Protein AF-A0A804QC89-F1 (afdb_monomer)

Structure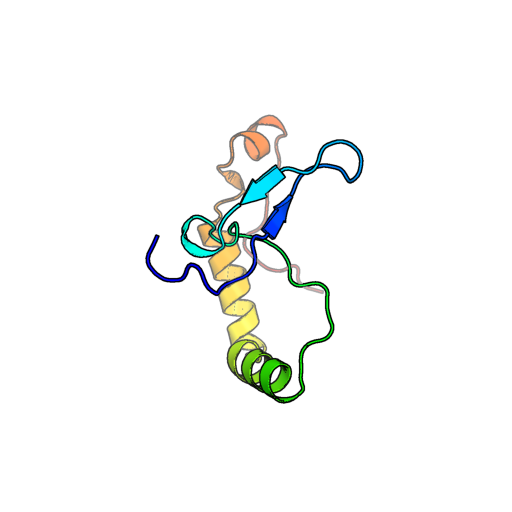 (mmCIF, N/CA/C/O backbone):
data_AF-A0A804QC89-F1
#
_entry.id   AF-A0A804QC89-F1
#
loop_
_atom_site.group_PDB
_atom_site.id
_atom_site.type_symbol
_atom_site.label_atom_id
_atom_site.l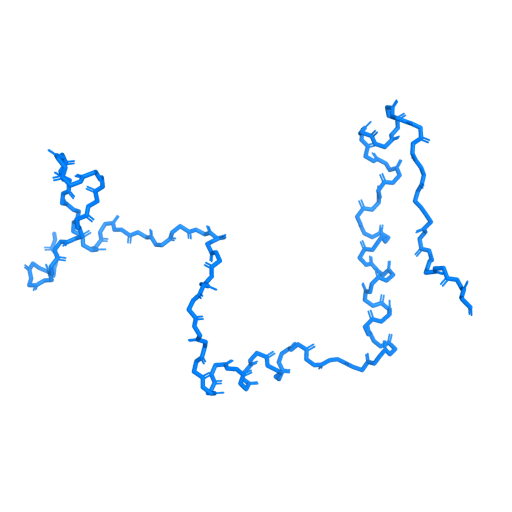abel_alt_id
_atom_site.label_comp_id
_atom_site.label_asym_id
_atom_site.label_entity_id
_atom_site.label_seq_id
_atom_site.pdbx_PDB_ins_code
_atom_site.Cartn_x
_atom_site.Cartn_y
_atom_site.Cartn_z
_atom_site.occupancy
_atom_site.B_iso_or_equiv
_atom_site.auth_seq_id
_atom_site.auth_comp_id
_atom_site.auth_asym_id
_atom_site.auth_atom_id
_atom_site.pdbx_PDB_model_num
ATOM 1 N N . MET A 1 1 ? -20.175 14.061 23.101 1.00 67.06 1 MET A N 1
ATOM 2 C CA . MET A 1 1 ? -20.088 12.635 22.746 1.00 67.06 1 MET A CA 1
ATOM 3 C C . MET A 1 1 ? -21.487 12.239 22.330 1.00 67.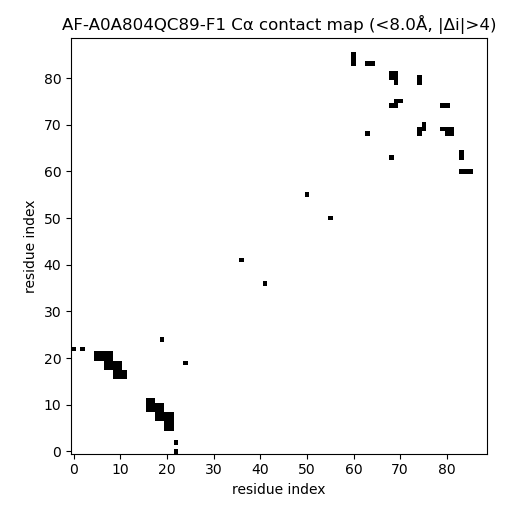06 1 MET A C 1
ATOM 5 O O . MET A 1 1 ? -22.420 12.645 23.012 1.00 67.06 1 MET A O 1
ATOM 9 N N . HIS A 1 2 ? -21.644 11.688 21.129 1.00 85.00 2 HIS A N 1
ATOM 10 C CA . HIS A 1 2 ? -22.958 11.459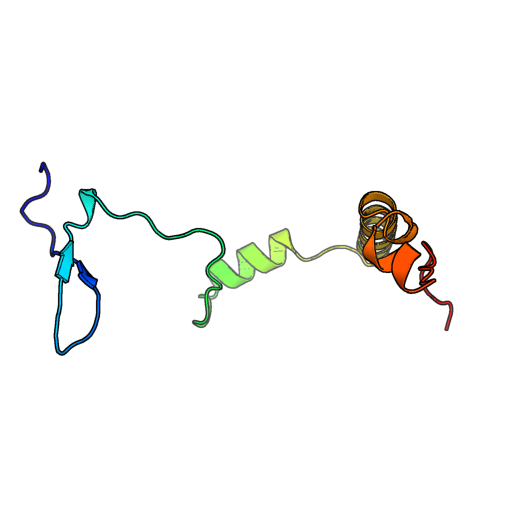 20.499 1.00 85.00 2 HIS A CA 1
ATOM 11 C C . HIS A 1 2 ? -23.354 9.973 20.470 1.00 85.00 2 HIS A C 1
ATOM 13 O O . HIS A 1 2 ? -24.509 9.641 20.218 1.00 85.00 2 HIS A O 1
ATOM 19 N N . TYR A 1 3 ? -22.406 9.083 20.738 1.00 91.12 3 TYR A N 1
ATOM 20 C CA . TYR A 1 3 ? -22.478 7.640 20.589 1.00 91.12 3 TYR A CA 1
ATOM 21 C C . TYR A 1 3 ? -21.977 6.954 21.868 1.00 91.12 3 TYR A C 1
ATOM 23 O O . TYR A 1 3 ? -21.150 6.046 21.825 1.00 91.12 3 TYR A O 1
ATOM 31 N N . ASP A 1 4 ? -22.514 7.363 23.021 1.00 86.94 4 ASP A N 1
ATOM 32 C CA . ASP A 1 4 ? -22.136 6.854 24.353 1.00 86.94 4 ASP A CA 1
ATOM 33 C C . ASP A 1 4 ? -22.381 5.339 24.535 1.00 86.94 4 ASP A C 1
ATOM 35 O O . ASP A 1 4 ? -21.916 4.732 25.496 1.00 86.94 4 ASP A O 1
ATOM 39 N N . PHE A 1 5 ? -23.105 4.709 23.603 1.00 93.69 5 PHE A N 1
ATOM 40 C CA . PHE A 1 5 ? -23.331 3.262 23.551 1.00 93.69 5 PHE A CA 1
ATOM 41 C C . PHE A 1 5 ? -22.157 2.473 22.942 1.00 93.69 5 PHE A C 1
ATOM 43 O O . PHE A 1 5 ? -22.156 1.243 22.988 1.00 93.69 5 PHE A O 1
ATOM 50 N N . LEU A 1 6 ? -21.184 3.148 22.328 1.00 94.94 6 LEU A N 1
ATOM 51 C CA . LEU A 1 6 ? -20.020 2.513 21.721 1.00 94.94 6 LEU A CA 1
ATOM 52 C C . LEU A 1 6 ? -18.933 2.220 22.768 1.00 94.94 6 LEU A C 1
ATOM 54 O O . LEU A 1 6 ? -18.705 3.032 23.665 1.00 94.94 6 LEU A O 1
ATOM 58 N N . PRO A 1 7 ? -18.205 1.095 22.650 1.00 95.31 7 PRO A N 1
ATOM 59 C CA . PRO A 1 7 ? -17.097 0.809 23.549 1.00 95.31 7 PRO A CA 1
ATOM 60 C C . PRO A 1 7 ? -15.943 1.801 23.360 1.00 95.31 7 PRO A C 1
ATOM 62 O O . PRO A 1 7 ? -15.687 2.302 22.263 1.00 95.31 7 PRO A O 1
ATOM 65 N N . CYS A 1 8 ? -15.189 2.028 24.432 1.00 94.50 8 CYS A N 1
ATOM 66 C CA . CYS A 1 8 ? -13.901 2.705 24.349 1.00 94.50 8 CYS A CA 1
ATOM 67 C C . CYS A 1 8 ? -12.818 1.749 23.832 1.00 94.50 8 CYS A C 1
ATOM 69 O O . CYS A 1 8 ? -12.821 0.554 24.130 1.00 94.50 8 CYS A O 1
ATOM 71 N N . LEU A 1 9 ? -11.844 2.295 23.110 1.00 95.44 9 LEU A N 1
ATOM 72 C CA . LEU A 1 9 ? -10.610 1.607 22.759 1.00 95.44 9 LEU A CA 1
ATOM 73 C C . LEU A 1 9 ? -9.668 1.615 23.963 1.00 95.44 9 LEU A C 1
ATOM 75 O O . LEU A 1 9 ? -9.361 2.680 24.499 1.00 95.44 9 LEU A O 1
ATOM 79 N N . GLN A 1 10 ? -9.183 0.440 24.361 1.00 95.56 10 GLN A N 1
ATOM 80 C CA . GLN A 1 10 ? -8.079 0.322 25.308 1.00 95.56 10 GLN A CA 1
ATOM 81 C C . GLN A 1 10 ? -6.758 0.500 24.555 1.00 95.56 10 GLN A C 1
ATOM 83 O O . GLN A 1 10 ? -6.460 -0.239 23.617 1.00 95.56 10 GLN A O 1
ATOM 88 N N . VAL A 1 11 ? -5.966 1.481 24.970 1.00 95.44 11 VAL A N 1
ATOM 89 C CA . VAL A 1 11 ? -4.649 1.785 24.401 1.00 95.44 11 VAL A CA 1
ATOM 90 C C . VAL A 1 11 ? -3.602 1.892 25.510 1.00 95.44 11 VAL A C 1
ATOM 92 O O . VAL A 1 11 ? -3.936 2.026 26.686 1.00 95.44 11 VAL A O 1
ATOM 95 N N . GLY A 1 12 ? -2.322 1.869 25.144 1.00 94.31 12 GLY A N 1
ATOM 96 C CA . GLY A 1 12 ? -1.218 1.833 26.106 1.00 94.31 12 GLY A CA 1
ATOM 97 C C . GLY A 1 12 ? -0.817 0.403 26.461 1.00 94.31 12 GLY A C 1
ATOM 98 O O . GLY A 1 12 ? -1.037 -0.517 25.676 1.00 94.31 12 GLY A O 1
ATOM 99 N N . SER A 1 13 ? -0.179 0.226 27.617 1.00 95.50 13 SER A N 1
ATOM 100 C CA . SER A 1 13 ? 0.206 -1.100 28.106 1.00 95.50 13 SER A CA 1
ATOM 101 C C . SER A 1 13 ? -0.889 -1.697 28.983 1.00 95.50 13 SER A C 1
ATOM 103 O O . SER A 1 13 ? -1.640 -0.969 29.628 1.00 95.50 13 SER A O 1
ATOM 105 N N . ASP A 1 14 ? -0.920 -3.024 29.094 1.00 93.62 14 ASP A N 1
ATOM 106 C CA . ASP A 1 14 ? -1.883 -3.720 29.960 1.00 93.62 14 ASP A CA 1
ATOM 107 C C . ASP A 1 14 ? -1.753 -3.314 31.439 1.00 93.62 14 ASP A C 1
ATOM 109 O O . ASP A 1 14 ? -2.728 -3.336 32.183 1.00 93.62 14 ASP A O 1
ATOM 113 N N . GLN A 1 15 ? -0.557 -2.891 31.867 1.00 96.00 15 GLN A N 1
ATOM 114 C CA . GLN A 1 15 ? -0.305 -2.404 33.229 1.00 96.00 15 GLN A CA 1
ATOM 115 C C . GLN A 1 15 ? -0.799 -0.969 33.464 1.00 96.00 15 GLN A C 1
ATOM 117 O O . GLN A 1 15 ? -1.001 -0.572 34.612 1.00 96.00 15 GLN A O 1
ATOM 122 N N . ARG A 1 16 ? -0.941 -0.164 32.403 1.00 94.88 16 ARG A N 1
ATOM 123 C CA . ARG A 1 16 ? -1.409 1.230 32.455 1.00 94.88 16 ARG A CA 1
ATOM 124 C C . ARG A 1 16 ? -2.307 1.531 31.248 1.00 94.88 16 ARG A C 1
ATOM 126 O O . ARG A 1 16 ? -1.883 2.255 30.340 1.00 94.88 16 ARG A O 1
ATOM 133 N N . PRO A 1 17 ? -3.527 0.971 31.225 1.00 95.94 17 PRO A N 1
ATOM 134 C CA . PRO A 1 17 ? -4.451 1.183 30.126 1.00 95.94 17 PRO A CA 1
ATOM 135 C C . PRO A 1 17 ? -5.006 2.611 30.146 1.00 95.94 17 PRO A C 1
ATOM 137 O O . PRO A 1 17 ? -5.355 3.145 31.197 1.00 95.94 17 PRO A O 1
ATOM 140 N N . ASN A 1 18 ? -5.132 3.206 28.964 1.00 96.31 18 ASN A N 1
ATOM 141 C CA . ASN A 1 18 ? -5.914 4.412 28.719 1.00 96.31 18 ASN A CA 1
ATOM 142 C C . ASN A 1 18 ? -7.132 4.042 27.871 1.00 96.31 18 ASN A C 1
ATOM 144 O O . ASN A 1 18 ? -7.025 3.212 26.969 1.00 96.31 18 ASN A O 1
ATOM 148 N N . TYR A 1 19 ? -8.272 4.676 28.131 1.00 95.75 19 TYR A N 1
ATOM 149 C CA . TYR A 1 19 ? -9.515 4.407 27.410 1.00 95.75 19 TYR A CA 1
ATOM 150 C C . TYR A 1 19 ? -9.900 5.617 26.572 1.00 95.75 19 TYR A C 1
ATOM 152 O O . TYR A 1 19 ? -10.131 6.701 27.107 1.00 95.75 19 TYR A O 1
ATOM 160 N N . LEU A 1 20 ? -9.959 5.426 25.256 1.00 95.06 20 LEU A N 1
ATOM 161 C CA . LEU A 1 20 ? -10.310 6.472 24.302 1.00 95.06 20 LEU A CA 1
ATOM 162 C C . LEU A 1 20 ? -11.668 6.168 23.660 1.00 95.06 20 LEU A C 1
ATOM 164 O O . LEU A 1 20 ? -11.849 5.073 23.124 1.00 95.06 20 LEU A O 1
ATOM 168 N N . PRO A 1 21 ? -12.623 7.109 23.666 1.00 95.25 21 PRO A N 1
ATOM 169 C CA . PRO A 1 21 ? -13.854 6.966 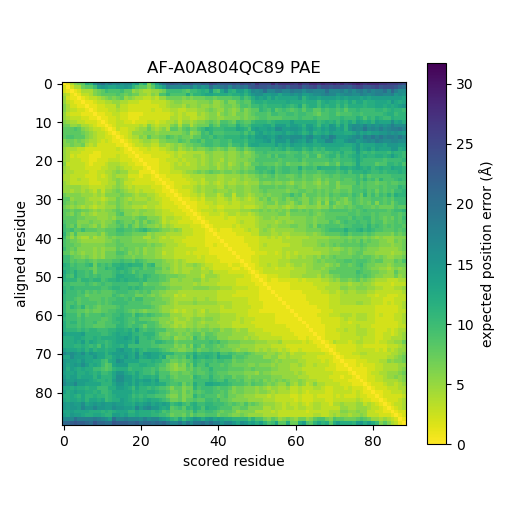22.896 1.00 95.25 21 PRO A CA 1
ATOM 170 C C . PRO A 1 21 ? -13.555 6.789 21.405 1.00 95.25 21 PRO A C 1
ATOM 172 O O . PRO A 1 21 ? -12.740 7.526 20.852 1.00 95.25 21 PRO A O 1
ATOM 175 N N . MET A 1 22 ? -14.239 5.867 20.721 1.00 94.62 22 MET A N 1
ATOM 176 C CA . MET A 1 22 ? -14.001 5.649 19.284 1.00 94.62 22 MET A CA 1
ATOM 177 C C . MET A 1 22 ? -14.212 6.921 18.447 1.00 94.62 22 MET A C 1
ATOM 179 O O . MET A 1 22 ? -13.510 7.120 17.460 1.00 94.62 22 MET A O 1
ATOM 183 N N . GLU A 1 23 ? -15.115 7.809 18.878 1.00 94.62 23 GLU A N 1
ATOM 184 C CA . GLU A 1 23 ? -15.411 9.093 18.222 1.00 94.62 23 GLU A CA 1
ATOM 185 C C . GLU A 1 23 ? -14.201 10.016 18.067 1.00 94.62 23 GLU A C 1
ATOM 187 O O . GLU A 1 23 ? -14.153 10.817 17.135 1.00 94.62 23 GLU A O 1
ATOM 192 N N . VAL A 1 24 ? -13.240 9.934 18.990 1.00 93.44 24 VAL A N 1
ATOM 193 C CA . VAL A 1 24 ? -12.066 10.816 19.003 1.00 93.44 24 VAL A CA 1
ATOM 194 C C . VAL A 1 24 ? -10.837 10.162 18.373 1.00 93.44 24 VAL A C 1
ATOM 196 O O . VAL A 1 24 ? -9.769 10.771 18.325 1.00 93.44 24 VAL A O 1
ATOM 199 N N . CYS A 1 25 ? -10.964 8.930 17.873 1.00 94.75 25 CYS A N 1
ATOM 200 C CA . CYS A 1 25 ? -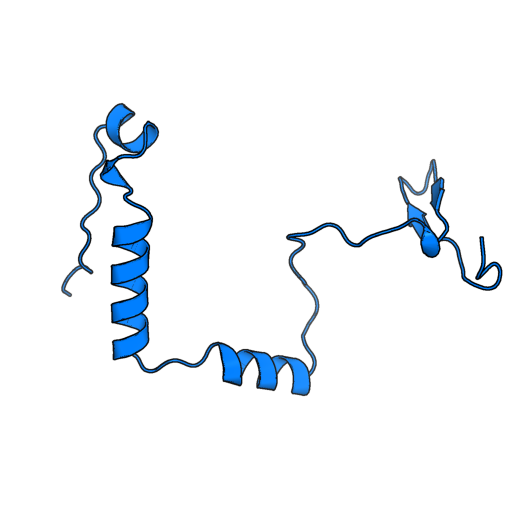9.859 8.166 17.311 1.00 94.75 25 CYS A CA 1
ATOM 201 C C . CYS A 1 25 ? -9.883 8.152 15.779 1.00 94.75 25 CYS A C 1
ATOM 203 O O . CYS A 1 25 ? -10.931 8.086 15.140 1.00 94.75 25 CYS A O 1
ATOM 205 N N . LYS A 1 26 ? -8.689 8.157 15.178 1.00 96.19 26 LYS A N 1
ATOM 206 C CA . LYS A 1 26 ? -8.477 7.924 13.745 1.00 96.19 26 LYS A CA 1
ATOM 207 C C . LYS A 1 26 ? -7.415 6.850 13.562 1.00 96.19 26 LYS A C 1
ATOM 209 O O . LYS A 1 26 ? -6.465 6.781 14.341 1.00 96.19 26 LYS A O 1
ATOM 214 N N . ILE A 1 27 ? -7.575 6.029 12.528 1.00 95.38 27 ILE A N 1
ATOM 215 C CA . ILE A 1 27 ? -6.543 5.068 12.133 1.00 95.38 27 ILE A CA 1
ATOM 216 C C . ILE A 1 27 ? -5.352 5.864 11.601 1.00 95.38 27 ILE A C 1
ATOM 218 O O . ILE A 1 27 ? -5.517 6.749 10.760 1.00 95.38 27 ILE A O 1
ATOM 222 N N . VAL A 1 28 ? -4.163 5.570 12.122 1.00 95.25 28 VAL A N 1
ATOM 223 C CA . VAL A 1 28 ? -2.923 6.203 11.665 1.00 95.25 28 VAL A CA 1
ATOM 224 C C . VAL A 1 28 ? -2.642 5.757 10.230 1.00 95.25 28 VAL A C 1
ATOM 226 O O . VAL A 1 28 ? -2.821 4.586 9.892 1.00 95.25 28 VAL A O 1
ATOM 229 N N . ALA A 1 29 ? -2.221 6.696 9.385 1.00 96.69 29 ALA A N 1
ATOM 230 C CA . ALA A 1 29 ? -1.868 6.406 8.001 1.00 96.69 29 ALA A CA 1
ATOM 231 C C . ALA A 1 29 ? -0.671 5.441 7.908 1.00 96.69 29 ALA A C 1
ATOM 233 O O . ALA A 1 29 ? 0.061 5.239 8.876 1.00 96.69 29 ALA A O 1
ATOM 234 N N . GLU A 1 30 ? -0.486 4.847 6.727 1.00 95.06 30 GLU A N 1
ATOM 235 C CA . GLU A 1 30 ? 0.703 4.044 6.384 1.00 95.06 30 GLU A CA 1
ATOM 236 C C . GLU A 1 30 ? 0.907 2.773 7.229 1.00 95.06 30 GLU A C 1
ATOM 238 O O . GLU A 1 30 ? 1.971 2.156 7.225 1.00 95.06 30 GLU A O 1
ATOM 243 N N . GLN A 1 31 ? -0.137 2.308 7.917 1.00 95.75 31 GLN A N 1
ATOM 244 C CA . GLN A 1 31 ? -0.105 1.011 8.584 1.00 95.75 31 GLN A CA 1
ATOM 245 C C . GLN A 1 31 ? -0.305 -0.129 7.578 1.00 95.75 31 GLN A C 1
ATOM 247 O O . GLN A 1 31 ? -1.338 -0.227 6.915 1.00 95.75 31 GLN A O 1
ATOM 252 N N . GLN A 1 32 ? 0.663 -1.045 7.502 1.00 95.50 32 GLN A N 1
ATOM 253 C CA . GLN A 1 32 ? 0.537 -2.251 6.684 1.00 95.50 32 GLN A CA 1
ATOM 254 C C . GLN A 1 32 ? -0.505 -3.214 7.276 1.00 95.50 32 GLN A C 1
ATOM 256 O O . GLN A 1 32 ? -0.389 -3.655 8.423 1.00 95.50 32 GLN A O 1
ATOM 261 N N . TYR A 1 33 ? -1.482 -3.625 6.465 1.00 95.44 33 TYR A N 1
ATOM 262 C CA . TYR A 1 33 ? -2.418 -4.686 6.833 1.00 95.44 33 TYR A CA 1
ATOM 263 C C . TYR A 1 33 ? -1.731 -6.060 6.778 1.00 95.44 33 TYR A C 1
ATOM 265 O O . TYR A 1 33 ? -1.253 -6.479 5.727 1.00 95.44 33 TYR A O 1
ATOM 273 N N . ARG A 1 34 ? -1.672 -6.767 7.914 1.00 95.69 34 ARG A N 1
ATOM 274 C CA . ARG A 1 34 ? -0.928 -8.040 8.051 1.00 95.69 34 ARG A CA 1
ATOM 275 C C . ARG A 1 34 ? -1.786 -9.303 8.002 1.00 95.69 34 ARG A C 1
ATOM 277 O O . ARG A 1 34 ? -1.245 -10.404 7.971 1.00 95.69 34 ARG A O 1
ATOM 284 N N . LYS A 1 35 ? -3.112 -9.177 8.065 1.00 96.50 35 LYS A N 1
ATOM 285 C CA . LYS A 1 35 ? -4.010 -10.340 8.044 1.00 96.50 35 LYS A CA 1
ATOM 286 C C . LYS A 1 35 ? -4.265 -10.783 6.602 1.00 96.50 35 LYS A C 1
ATOM 288 O O . LYS A 1 35 ? -4.069 -10.019 5.659 1.00 96.50 35 LYS A O 1
ATOM 293 N N . LYS A 1 36 ? -4.717 -12.027 6.434 1.00 96.69 36 LYS A N 1
ATOM 294 C CA . LYS A 1 36 ? -5.136 -12.537 5.127 1.00 96.69 36 LYS A CA 1
ATOM 295 C C . LYS A 1 36 ? -6.343 -11.736 4.632 1.00 96.69 36 LYS A C 1
ATOM 297 O O . LYS A 1 36 ? -7.306 -11.565 5.373 1.00 96.69 36 LYS A O 1
ATOM 302 N N . LEU A 1 37 ? -6.269 -11.281 3.386 1.00 96.94 37 LEU A N 1
ATOM 303 C CA . LEU A 1 37 ? -7.381 -10.631 2.703 1.00 96.94 37 LEU A CA 1
ATOM 304 C C . LEU A 1 37 ? -8.461 -11.650 2.325 1.00 96.94 37 LEU A C 1
ATOM 306 O O . LEU A 1 37 ? -8.172 -12.806 2.003 1.00 96.94 37 LEU A O 1
ATOM 310 N N . GLU A 1 38 ? -9.708 -11.201 2.332 1.00 97.38 38 GLU A N 1
ATOM 311 C CA . GLU A 1 38 ? -10.841 -11.983 1.846 1.00 97.38 38 GLU A CA 1
ATOM 312 C C . GLU A 1 38 ? -10.802 -12.120 0.319 1.00 97.38 38 GLU A C 1
ATOM 314 O O . GLU A 1 38 ? -10.242 -11.274 -0.377 1.00 97.38 38 GLU A O 1
ATOM 319 N N . GLY A 1 39 ? -11.446 -13.156 -0.232 1.00 97.56 39 GLY A N 1
ATOM 320 C CA . GLY A 1 39 ? -11.413 -13.426 -1.677 1.00 97.56 39 GLY A CA 1
ATOM 321 C C . GLY A 1 39 ? -11.854 -12.233 -2.535 1.00 97.56 39 GLY A C 1
ATOM 322 O O . GLY A 1 39 ? -11.213 -11.919 -3.535 1.00 97.56 39 GLY A O 1
ATOM 323 N N . GLN A 1 40 ? -12.885 -11.498 -2.104 1.00 97.81 40 GLN A N 1
ATOM 324 C CA . GLN A 1 40 ? -13.339 -10.296 -2.806 1.00 97.81 40 GLN A CA 1
ATOM 325 C C . GLN A 1 40 ? -12.309 -9.154 -2.748 1.00 97.81 40 GLN A C 1
ATOM 327 O O . GLN A 1 40 ? -12.135 -8.430 -3.726 1.00 97.81 40 GLN A O 1
ATOM 332 N N . GLN A 1 41 ? -11.621 -8.982 -1.617 1.00 97.69 41 GLN A N 1
ATOM 333 C CA . GLN A 1 41 ? -10.573 -7.969 -1.466 1.00 97.69 41 GLN A CA 1
ATOM 334 C C . GLN A 1 41 ? -9.355 -8.311 -2.328 1.00 97.69 41 GLN A C 1
ATOM 336 O O . GLN A 1 41 ? -8.800 -7.424 -2.971 1.00 97.69 41 GLN A O 1
ATOM 341 N N . VAL A 1 42 ? -8.986 -9.596 -2.392 1.00 97.62 42 VAL A N 1
ATOM 342 C CA . VAL A 1 42 ? -7.929 -10.089 -3.285 1.00 97.62 42 VAL A CA 1
ATOM 343 C C . VAL A 1 42 ? -8.293 -9.826 -4.744 1.00 97.62 42 VAL A C 1
ATOM 345 O O . VAL A 1 42 ? -7.472 -9.267 -5.457 1.00 97.62 42 VAL A O 1
ATOM 348 N N . SER A 1 43 ? -9.517 -10.148 -5.177 1.00 97.56 43 SER A N 1
ATOM 349 C CA . SER A 1 43 ? -9.962 -9.884 -6.556 1.00 97.56 43 SER A CA 1
ATOM 350 C C . SER A 1 43 ? -9.838 -8.404 -6.914 1.00 97.56 43 SER A C 1
ATOM 352 O O . SER A 1 43 ? -9.219 -8.070 -7.915 1.00 97.56 43 SER A O 1
ATOM 354 N N . LYS A 1 44 ? -10.332 -7.506 -6.051 1.00 97.50 44 LYS A N 1
ATOM 355 C CA . LYS A 1 44 ? -10.222 -6.053 -6.268 1.00 97.50 44 LYS A CA 1
ATOM 356 C C . LYS A 1 44 ? -8.773 -5.576 -6.340 1.00 97.50 44 LYS A C 1
ATOM 358 O O . LYS A 1 44 ? -8.466 -4.669 -7.106 1.00 97.50 44 LYS A O 1
ATOM 363 N N . LEU A 1 45 ? -7.891 -6.161 -5.529 1.00 96.81 45 LEU A N 1
ATOM 364 C CA . LEU A 1 45 ? -6.464 -5.863 -5.574 1.00 96.81 45 LEU A CA 1
ATOM 365 C C . LEU A 1 45 ? -5.828 -6.374 -6.872 1.00 96.81 45 LEU A C 1
ATOM 367 O O . LEU A 1 45 ? -4.984 -5.695 -7.447 1.00 96.81 45 LEU A O 1
ATOM 371 N N . MET A 1 46 ? -6.220 -7.552 -7.355 1.00 96.38 46 MET A N 1
ATOM 372 C CA . MET A 1 46 ? -5.733 -8.080 -8.630 1.00 96.38 46 MET A CA 1
ATOM 373 C C . MET A 1 46 ? -6.184 -7.202 -9.794 1.00 96.38 46 MET A C 1
ATOM 375 O O . MET A 1 46 ? -5.353 -6.805 -10.604 1.00 96.38 46 MET A O 1
ATOM 379 N N . ASP A 1 47 ? -7.459 -6.818 -9.823 1.00 95.56 47 ASP A N 1
ATOM 380 C CA . ASP A 1 47 ? -8.008 -5.953 -10.869 1.00 95.56 47 ASP A CA 1
ATOM 381 C C . ASP A 1 47 ? -7.274 -4.602 -10.944 1.00 95.56 47 ASP A C 1
ATOM 383 O O . ASP A 1 47 ? -7.114 -4.047 -12.029 1.00 95.56 47 ASP A O 1
ATOM 387 N N . SER A 1 48 ? -6.788 -4.078 -9.810 1.00 93.31 48 SER A N 1
ATOM 388 C CA . SER A 1 48 ? -6.054 -2.808 -9.759 1.00 93.31 48 SER A CA 1
ATOM 389 C C . SER A 1 48 ? -4.542 -2.925 -9.991 1.00 93.31 48 SER A C 1
ATOM 391 O O . SER A 1 48 ? -3.913 -1.941 -10.378 1.00 93.31 48 SER A O 1
ATOM 393 N N . THR A 1 49 ? -3.939 -4.096 -9.765 1.00 94.06 49 THR A N 1
ATOM 394 C CA . THR A 1 49 ? -2.472 -4.280 -9.815 1.00 94.06 49 THR A CA 1
ATOM 395 C C . THR A 1 49 ? -1.986 -5.078 -11.021 1.00 94.06 49 THR A C 1
ATOM 397 O O . THR A 1 49 ? -0.817 -4.961 -11.399 1.00 94.06 49 THR A O 1
ATOM 400 N N . CYS A 1 50 ? -2.846 -5.878 -11.652 1.00 94.38 50 CYS A N 1
ATOM 401 C CA . CYS A 1 50 ? -2.495 -6.628 -12.849 1.00 94.38 50 CYS A CA 1
ATOM 402 C C . CYS A 1 50 ? -2.303 -5.680 -14.041 1.00 94.38 50 CYS A C 1
ATOM 404 O O . CYS A 1 50 ? -3.251 -5.116 -14.579 1.00 94.38 50 CYS A O 1
ATOM 406 N N . GLN A 1 51 ? -1.053 -5.545 -14.483 1.00 94.31 51 GLN A N 1
ATOM 407 C CA . GLN A 1 51 ? -0.659 -4.735 -15.635 1.00 94.31 51 GLN A CA 1
ATOM 408 C C . GLN A 1 51 ? 0.034 -5.600 -16.689 1.00 94.31 51 GLN A C 1
ATOM 410 O O . GLN A 1 51 ? 0.657 -6.616 -16.370 1.00 94.31 51 GLN A O 1
ATOM 415 N N . ARG A 1 52 ? -0.056 -5.187 -17.960 1.00 96.00 52 ARG A N 1
ATOM 416 C CA . ARG A 1 52 ? 0.702 -5.825 -19.046 1.00 96.00 52 ARG A CA 1
ATOM 417 C C . ARG A 1 52 ? 2.206 -5.604 -18.836 1.00 96.00 52 ARG A C 1
ATOM 419 O O . ARG A 1 52 ? 2.571 -4.522 -18.382 1.00 96.00 52 ARG A O 1
ATOM 426 N N . PRO A 1 53 ? 3.072 -6.566 -19.211 1.00 96.44 53 PRO A N 1
ATOM 427 C CA . PRO A 1 53 ? 4.516 -6.451 -19.001 1.00 96.44 53 PRO A CA 1
ATOM 428 C C . PRO A 1 53 ? 5.128 -5.162 -19.558 1.00 96.44 53 PRO A C 1
ATOM 430 O O . PRO A 1 53 ? 5.832 -4.483 -18.824 1.00 96.44 53 PRO A O 1
ATOM 433 N N . SER A 1 54 ? 4.782 -4.777 -20.792 1.00 95.88 54 SER A N 1
ATOM 434 C CA . SER A 1 54 ? 5.293 -3.546 -21.412 1.00 95.88 54 SER A CA 1
ATOM 435 C C . SER A 1 54 ? 4.901 -2.293 -20.626 1.00 95.88 54 SER A C 1
ATOM 437 O O . SER A 1 54 ? 5.744 -1.470 -20.314 1.00 95.88 54 SER A O 1
ATOM 439 N N . LEU A 1 55 ? 3.635 -2.199 -20.205 1.00 96.38 55 LEU A N 1
ATOM 440 C CA . LEU A 1 55 ? 3.158 -1.076 -19.395 1.00 96.38 55 LEU A CA 1
ATOM 441 C C . LEU A 1 55 ? 3.861 -1.030 -18.034 1.00 96.38 55 LEU A C 1
ATOM 443 O O . LEU A 1 55 ? 4.155 0.041 -17.514 1.00 96.38 55 LEU A O 1
ATOM 447 N N . ARG A 1 56 ? 4.115 -2.199 -17.439 1.00 96.19 56 ARG A N 1
ATOM 448 C CA . ARG A 1 56 ? 4.839 -2.289 -16.174 1.00 96.19 56 ARG A CA 1
ATOM 449 C C . ARG A 1 56 ? 6.285 -1.815 -16.327 1.00 96.19 56 ARG A C 1
ATOM 451 O O . ARG A 1 56 ? 6.766 -1.134 -15.431 1.00 96.19 56 ARG A O 1
ATOM 458 N N . GLU A 1 57 ? 6.958 -2.172 -17.416 1.00 95.62 57 GLU A N 1
ATOM 459 C CA . GLU A 1 57 ? 8.315 -1.708 -17.721 1.00 95.62 57 GLU A CA 1
ATOM 460 C C . GLU A 1 57 ? 8.353 -0.189 -17.925 1.00 95.62 57 GLU A C 1
ATOM 462 O O . GLU A 1 57 ? 9.129 0.487 -17.253 1.00 95.62 57 GLU A O 1
ATOM 467 N N . ASP A 1 58 ? 7.441 0.353 -18.737 1.00 95.75 58 ASP A N 1
ATOM 468 C CA . ASP A 1 58 ? 7.313 1.797 -18.960 1.00 95.75 58 ASP A CA 1
ATOM 469 C C . ASP A 1 58 ? 7.094 2.553 -17.637 1.00 95.75 58 ASP A C 1
ATOM 471 O O . ASP A 1 58 ? 7.771 3.544 -17.356 1.00 95.75 58 ASP A O 1
ATOM 475 N N . ASN A 1 59 ? 6.202 2.043 -16.776 1.00 95.69 59 ASN A N 1
ATOM 476 C CA . ASN A 1 59 ? 5.950 2.612 -15.451 1.00 95.69 59 ASN A CA 1
ATOM 477 C C . ASN A 1 59 ? 7.203 2.590 -14.562 1.00 95.69 59 ASN A C 1
ATOM 479 O O . ASN A 1 59 ? 7.440 3.538 -13.817 1.00 95.69 59 ASN A O 1
ATOM 483 N N . ILE A 1 60 ? 8.002 1.519 -14.615 1.00 95.69 60 ILE A N 1
ATOM 484 C CA . ILE A 1 60 ? 9.250 1.423 -13.846 1.00 95.69 60 ILE A CA 1
ATOM 485 C C . ILE A 1 60 ? 10.244 2.482 -14.329 1.00 95.69 60 ILE A C 1
ATOM 487 O O . ILE A 1 60 ? 10.756 3.230 -13.498 1.00 95.69 60 ILE A O 1
ATOM 491 N N . CYS A 1 61 ? 10.476 2.593 -15.640 1.00 95.44 61 CYS A N 1
ATOM 492 C CA . CYS A 1 61 ? 11.370 3.604 -16.213 1.00 95.44 61 CYS A CA 1
ATOM 493 C C . CYS A 1 61 ? 10.932 5.021 -15.818 1.00 95.44 61 CYS A C 1
ATOM 495 O O . CYS A 1 61 ? 11.738 5.806 -15.320 1.00 95.44 61 CYS A O 1
ATOM 497 N N . GLN A 1 62 ? 9.634 5.317 -15.929 1.00 96.31 62 GLN A N 1
ATOM 498 C CA . GLN A 1 62 ? 9.079 6.611 -15.543 1.00 96.31 62 GLN A CA 1
ATOM 499 C C . GLN A 1 62 ? 9.295 6.926 -14.054 1.00 96.31 62 GLN A C 1
ATOM 501 O O . GLN A 1 62 ? 9.629 8.057 -13.709 1.00 96.31 62 GLN A O 1
ATOM 506 N N . ILE A 1 63 ? 9.116 5.950 -13.158 1.00 96.88 63 ILE A N 1
ATOM 507 C CA . ILE A 1 63 ? 9.343 6.143 -11.717 1.00 96.88 63 ILE A CA 1
ATOM 508 C C . ILE A 1 63 ? 10.822 6.428 -11.432 1.00 96.88 63 ILE A C 1
ATOM 510 O O . ILE A 1 63 ? 11.127 7.296 -10.616 1.00 96.88 63 ILE A O 1
ATOM 514 N N . VAL A 1 64 ? 11.745 5.725 -12.094 1.00 96.25 64 VAL A N 1
ATOM 515 C CA . VAL A 1 64 ? 13.189 5.949 -11.915 1.00 96.25 64 VAL A CA 1
ATOM 516 C C . VAL A 1 64 ? 13.584 7.350 -12.386 1.00 96.25 64 VAL A C 1
ATOM 518 O O . VAL A 1 64 ? 14.302 8.047 -11.671 1.00 96.25 64 VAL A O 1
ATOM 521 N N . GLU A 1 65 ? 13.061 7.798 -13.530 1.00 95.12 65 GLU A N 1
ATOM 522 C CA . GLU A 1 65 ? 13.257 9.166 -14.027 1.00 95.12 65 GLU A CA 1
ATOM 523 C C . GLU A 1 65 ? 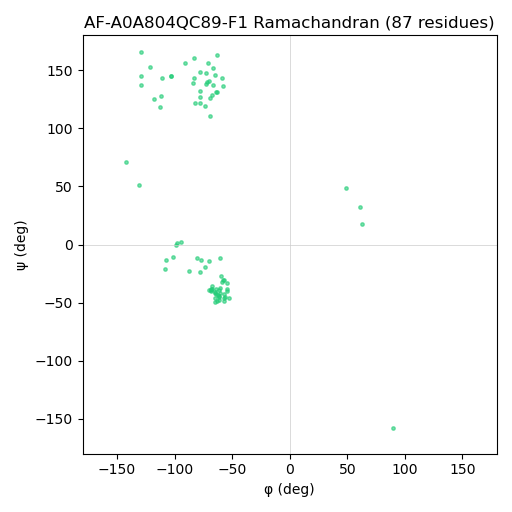12.684 10.222 -13.070 1.00 95.12 65 GLU A C 1
ATOM 525 O O . GLU A 1 65 ? 13.349 11.213 -12.778 1.00 95.12 65 GLU A O 1
ATOM 530 N N . GLN A 1 66 ? 11.474 10.008 -12.544 1.00 96.12 66 GLN A N 1
ATOM 531 C CA . GLN A 1 66 ? 10.819 10.947 -11.625 1.00 96.12 66 GLN A CA 1
ATOM 532 C C . GLN A 1 66 ? 11.511 11.050 -10.267 1.00 96.12 66 GLN A C 1
ATOM 534 O O . GLN A 1 66 ? 11.535 12.128 -9.675 1.00 96.12 66 GLN A O 1
ATOM 539 N N . ASN A 1 67 ? 12.054 9.941 -9.767 1.00 95.06 67 ASN A N 1
ATOM 540 C CA . ASN A 1 67 ? 12.748 9.916 -8.484 1.00 95.06 67 ASN A CA 1
ATOM 541 C C . ASN A 1 67 ? 14.129 10.581 -8.546 1.00 95.06 67 ASN A C 1
ATOM 543 O O . ASN A 1 67 ? 14.645 10.960 -7.497 1.00 95.06 67 ASN A O 1
ATOM 547 N N . ASP A 1 68 ? 14.706 10.725 -9.747 1.00 93.75 68 ASP A N 1
ATOM 548 C CA . ASP A 1 68 ? 15.918 11.510 -10.016 1.00 93.75 68 ASP A CA 1
ATOM 549 C C . ASP A 1 68 ? 17.056 11.196 -9.027 1.00 93.75 68 ASP A C 1
ATOM 551 O O . ASP A 1 68 ? 17.651 12.072 -8.390 1.00 93.75 68 ASP A O 1
ATOM 555 N N . TYR A 1 69 ? 17.320 9.897 -8.845 1.00 95.06 69 TYR A N 1
ATOM 556 C CA . TYR A 1 69 ? 18.186 9.384 -7.779 1.00 95.06 69 TYR A CA 1
ATOM 557 C C . TYR A 1 69 ? 19.584 10.020 -7.772 1.00 95.06 69 TYR A C 1
ATOM 559 O O . TYR A 1 69 ? 20.143 10.259 -6.698 1.00 95.06 69 TYR A O 1
ATOM 567 N N . ASN A 1 70 ? 20.108 10.372 -8.950 1.00 93.94 70 ASN A N 1
ATOM 568 C CA . ASN A 1 70 ? 21.429 10.986 -9.128 1.00 93.94 70 ASN A CA 1
ATOM 569 C C . ASN A 1 70 ? 21.511 12.430 -8.610 1.00 93.94 70 ASN A C 1
ATOM 571 O O . ASN A 1 70 ? 22.609 12.957 -8.445 1.00 93.94 70 ASN A O 1
ATOM 575 N N . LYS A 1 71 ? 20.375 13.080 -8.331 1.00 94.06 71 LYS A N 1
ATOM 576 C CA . LYS A 1 71 ? 20.324 14.425 -7.735 1.00 94.06 71 LYS A CA 1
ATOM 577 C C . LYS A 1 71 ? 20.086 14.417 -6.231 1.00 94.06 71 LYS A C 1
ATOM 579 O O . LYS A 1 71 ? 20.029 15.484 -5.619 1.00 94.06 71 LYS A O 1
ATOM 584 N N . THR A 1 72 ? 19.947 13.245 -5.617 1.00 94.56 72 THR A N 1
ATOM 585 C CA . THR A 1 72 ? 19.816 13.172 -4.161 1.00 94.56 72 THR A CA 1
ATOM 586 C C . THR A 1 72 ? 21.139 13.542 -3.488 1.00 94.56 72 THR A C 1
ATOM 588 O O . THR A 1 72 ? 22.213 13.151 -3.941 1.00 94.56 72 THR A O 1
ATOM 591 N N . GLU A 1 73 ? 21.062 14.276 -2.375 1.00 95.75 73 GLU A N 1
ATOM 592 C CA . GLU A 1 73 ? 22.236 14.683 -1.583 1.00 95.75 73 GLU A CA 1
ATOM 593 C C . GLU A 1 73 ? 23.098 13.480 -1.179 1.00 95.75 73 GLU A C 1
ATOM 595 O O . GLU A 1 73 ? 24.322 13.532 -1.221 1.00 95.75 73 GLU A O 1
ATOM 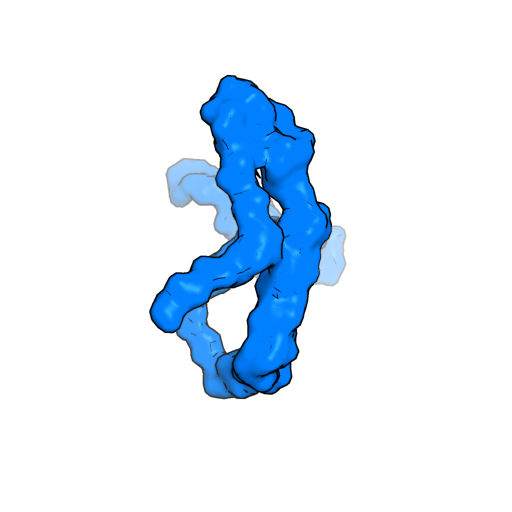600 N N . ARG A 1 74 ? 22.455 12.361 -0.837 1.00 93.75 74 ARG A N 1
ATOM 601 C CA . ARG A 1 74 ? 23.162 11.135 -0.461 1.00 93.75 74 ARG A CA 1
ATOM 602 C C . ARG A 1 74 ? 23.854 10.483 -1.653 1.00 93.75 74 ARG A C 1
ATOM 604 O O . ARG A 1 74 ? 24.972 10.010 -1.496 1.00 93.75 74 ARG A O 1
ATOM 611 N N . ALA A 1 75 ? 23.244 10.468 -2.839 1.00 94.56 75 ALA A N 1
ATOM 612 C CA . ALA A 1 75 ? 23.915 9.903 -4.006 1.00 94.56 75 ALA A CA 1
ATOM 613 C C . ALA A 1 75 ? 25.194 10.682 -4.344 1.00 94.56 75 ALA A C 1
ATOM 615 O O . ALA A 1 75 ? 26.236 10.068 -4.560 1.00 94.56 75 ALA A O 1
ATOM 616 N N . SER A 1 76 ? 25.153 12.017 -4.302 1.00 92.81 76 SER A N 1
ATOM 617 C CA . SER A 1 76 ? 26.335 12.840 -4.578 1.00 92.81 76 SER A CA 1
ATOM 618 C C . SER A 1 76 ? 27.414 12.720 -3.498 1.00 92.81 76 SER A C 1
ATOM 620 O O . SER A 1 76 ? 28.593 12.635 -3.836 1.00 92.81 76 SER A O 1
ATOM 622 N N . GLU A 1 77 ? 27.030 12.637 -2.219 1.00 96.62 77 GLU A N 1
ATOM 623 C CA . GLU A 1 77 ? 27.951 12.430 -1.091 1.00 96.62 77 GLU A CA 1
ATOM 624 C C . GLU A 1 77 ? 28.784 11.149 -1.251 1.00 96.62 77 GLU A C 1
ATOM 626 O O . GLU A 1 77 ? 29.991 11.154 -1.007 1.00 96.62 77 GLU A O 1
ATOM 631 N N . PHE A 1 78 ? 28.152 10.062 -1.696 1.00 96.19 78 PHE A N 1
ATOM 632 C CA . PHE A 1 78 ? 28.805 8.762 -1.861 1.00 96.19 78 PHE A CA 1
ATOM 633 C C . PHE A 1 78 ? 29.330 8.504 -3.283 1.00 96.19 78 PHE A C 1
ATOM 635 O O . PHE A 1 78 ? 29.859 7.423 -3.539 1.00 96.19 78 PHE A O 1
ATOM 642 N N . GLY A 1 79 ? 29.197 9.463 -4.207 1.00 95.06 79 GLY A N 1
ATOM 643 C CA . GLY A 1 79 ? 29.583 9.288 -5.612 1.00 95.06 79 GLY A CA 1
ATOM 644 C C . GLY A 1 79 ? 28.802 8.173 -6.318 1.00 95.06 79 GLY A C 1
ATOM 645 O O . GLY A 1 79 ? 29.354 7.476 -7.167 1.00 95.06 79 GLY A O 1
ATOM 646 N N . MET A 1 80 ? 27.544 7.962 -5.925 1.00 95.69 80 MET A N 1
ATOM 647 C CA . MET A 1 80 ? 26.661 6.954 -6.506 1.00 95.69 80 MET A CA 1
ATOM 648 C C . MET A 1 80 ? 25.983 7.486 -7.768 1.00 95.69 80 MET A C 1
ATOM 650 O O . MET A 1 80 ? 25.489 8.613 -7.791 1.00 95.69 80 MET A O 1
ATOM 654 N N . GLU A 1 81 ? 25.895 6.628 -8.782 1.00 94.56 81 GLU A N 1
ATOM 655 C CA . GLU A 1 81 ? 25.154 6.876 -10.016 1.00 94.56 81 GLU A CA 1
ATOM 656 C C . GLU A 1 81 ? 24.225 5.692 -10.307 1.00 94.56 81 GLU A C 1
ATOM 658 O O . GLU A 1 81 ? 24.585 4.526 -10.129 1.00 94.56 81 GLU A O 1
ATOM 663 N N . VAL A 1 82 ? 23.005 6.008 -10.723 1.00 94.06 82 VAL A N 1
ATOM 664 C CA . VAL A 1 82 ? 21.928 5.086 -11.067 1.00 94.06 82 VAL A CA 1
ATOM 665 C C . VAL A 1 82 ? 21.592 5.290 -12.542 1.00 94.06 82 VAL A C 1
ATOM 667 O O . VAL A 1 82 ? 21.305 6.413 -12.963 1.00 94.06 82 VAL A O 1
ATOM 670 N N . ASP A 1 83 ? 21.624 4.208 -13.322 1.00 94.06 83 ASP A N 1
ATOM 671 C CA . ASP A 1 83 ? 21.144 4.209 -14.707 1.00 94.06 83 ASP A CA 1
ATOM 672 C C . ASP A 1 83 ? 19.609 4.271 -14.722 1.00 94.06 83 ASP A C 1
ATOM 674 O O . ASP A 1 83 ? 18.929 3.598 -13.944 1.00 94.06 83 ASP A O 1
ATOM 678 N N . TYR A 1 84 ? 19.063 5.083 -15.621 1.00 92.00 84 TYR A N 1
ATOM 679 C CA . TYR A 1 84 ? 17.624 5.222 -15.825 1.00 92.00 84 TYR A CA 1
ATOM 680 C C . TYR A 1 84 ? 17.024 4.054 -16.616 1.00 92.00 84 TYR A C 1
ATOM 682 O O . TYR A 1 84 ? 15.802 3.910 -16.667 1.00 92.00 84 TYR A O 1
ATOM 690 N N . ARG A 1 85 ? 17.860 3.218 -17.243 1.00 92.25 85 ARG A N 1
ATOM 691 C CA . ARG A 1 85 ? 17.424 2.074 -18.042 1.00 92.25 85 ARG A CA 1
ATOM 692 C C . ARG A 1 85 ? 17.602 0.748 -17.299 1.00 92.25 85 ARG A C 1
ATOM 694 O O . ARG A 1 85 ? 18.596 0.555 -16.599 1.00 92.25 85 ARG A O 1
ATOM 701 N N . PRO A 1 86 ? 16.683 -0.213 -17.497 1.00 93.56 86 PRO A N 1
ATOM 702 C CA . PRO A 1 86 ? 16.869 -1.575 -17.019 1.00 93.56 86 PRO A CA 1
ATOM 703 C C . PRO A 1 86 ? 18.131 -2.221 -17.601 1.00 93.56 86 PRO A C 1
ATOM 705 O O . PRO A 1 86 ? 18.463 -2.046 -18.776 1.00 93.56 86 PRO A O 1
ATOM 708 N N . THR A 1 87 ? 18.812 -3.029 -16.790 1.00 95.00 87 THR A N 1
ATOM 709 C CA . THR A 1 87 ? 19.946 -3.833 -17.252 1.00 95.00 87 THR A CA 1
ATOM 710 C C . THR A 1 87 ? 19.477 -4.863 -18.278 1.00 95.00 87 THR A C 1
ATOM 712 O O . THR A 1 87 ? 18.515 -5.593 -18.044 1.00 95.00 87 THR A O 1
ATOM 715 N N . SER A 1 88 ? 20.176 -4.936 -19.411 1.00 91.88 88 SER A N 1
ATOM 716 C CA . SER A 1 88 ? 19.958 -5.981 -20.416 1.00 91.88 88 SER A CA 1
ATOM 717 C C . SER A 1 88 ? 20.623 -7.281 -19.959 1.00 91.88 88 SER A C 1
ATOM 719 O O . SER A 1 88 ? 21.779 -7.248 -19.532 1.00 91.88 88 SER A O 1
ATOM 721 N N . VAL A 1 89 ? 19.898 -8.400 -20.036 1.00 89.31 89 VAL A N 1
ATOM 722 C CA . VAL A 1 89 ? 20.353 -9.735 -19.598 1.00 89.31 89 VAL A CA 1
ATOM 723 C C . VAL A 1 89 ? 20.474 -10.677 -20.785 1.00 89.31 89 VAL A C 1
ATOM 725 O O . VAL A 1 89 ? 19.598 -10.594 -21.676 1.00 89.31 89 VAL A O 1
#

InterPro domains:
  IPR003100 PAZ domain [PF02170] (3-45)
  IPR003100 PAZ domain [PS50821] (1-29)
  IPR036085 PAZ domain superfamily [SSF101690] (3-70)

Solvent-accessible surface area (backbone atoms only — not comparable to full-atom values): 5938 Å² total; per-residue (Å²): 136,92,60,86,88,57,70,60,46,81,41,80,47,94,91,58,65,44,78,42,56,57,90,81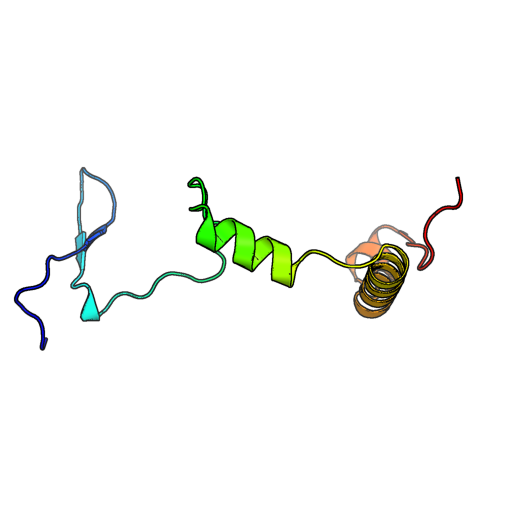,60,75,85,71,79,94,68,81,83,84,71,87,73,52,72,69,57,48,50,57,50,46,72,74,65,70,66,57,69,69,59,50,50,53,51,49,39,51,49,46,57,72,62,41,59,59,74,35,71,67,25,57,74,70,72,48,81,72,77,66,64,83,82,87,130

Mean predicted aligned error: 7.0 Å

pLDDT: mean 94.69, std 3.57, range [67.06, 97.81]

Secondary structure (DSSP, 8-state):
---TTSPEEEEEETTEEEEEEGGG--PPTTPPP-SPPPHHHHHHHHHHH---HHHHHHHHHHHHHHHTGGGSHHHHHTT----SSPPP-

Organism: Zea mays (NCBI:txid4577)

Foldseek 3Di:
DPCPVDFWDWDDDPVDTDTHDPVVDDDDPPDDDDDDDDPVRVVVVCVVPDDDPVVVQVVQLVVLVVVPVCPDPVCVVVVHDDDSHDDDD

Radius of gyration: 22.83 Å; Cα contacts (8 Å, |Δi|>4): 44; chains: 1; bounding box: 53×28×55 Å

Nearest PDB structures (foldseek):
  4w5q-assembly1_A  TM=9.437E-01  e=1.119E-04  Homo sapiens
  4z4g-assembly1_A  TM=9.443E-01  e=2.529E-04  Homo sapiens
  4z4e-assembly1_A  TM=9.406E-01  e=3.802E-04  Homo sapiens
  4z4h-assembly1_A  TM=9.438E-01  e=3.552E-04  Homo sapiens
  4w5t-assembly1_A  TM=9.447E-01  e=3.552E-04  Homo sapiens

Sequence (89 aa):
MHYDFLPCLQVGSDQRPNYLPMEVCKIVAEQQYRKKLEGQQVSKLMDSTCQRPSLREDNICQIVEQNDYNKTERASEFGMEVDYRPTSV